Protein AF-A0A8C8AEC5-F1 (afdb_monomer)

InterPro domains:
  IPR000697 WH1/EVH1 domain [PF00568] (2-58)
  IPR011993 PH-like domain superfamily [G3DSA:2.30.29.30] (2-60)

Radius of gyration: 16.89 Å; Cα contacts (8 Å, |Δi|>4): 95; chains: 1; bounding box: 45×20×52 Å

Nearest PDB structures (foldseek):
  1lof-assembly2_C  TM=6.096E-01  e=7.897E+00  Lathyrus ochrus

Sequence (65 aa):
MTVLCSARAVVLLYDDTHKQWVAAGGGPQTLSCVQLYHHPGANAFRLVGRKMQPDQQVRVPGGHP

Mean predicted aligned error: 8.11 Å

Organism: NCBI:txid257818

Secondary structure (DSSP, 8-state):
-EEEEEEEEE-EEEETTTTEEEETTSSS--EEEEEEEEEGGGTEEEEEEEEPPTT-S---S----

Structure (mmCIF, N/CA/C/O backbone):
data_AF-A0A8C8AEC5-F1
#
_entry.id   AF-A0A8C8AEC5-F1
#
loop_
_atom_site.group_PDB
_atom_site.id
_atom_site.type_symbol
_atom_site.label_atom_id
_atom_site.label_alt_id
_atom_site.label_comp_id
_atom_site.label_asym_id
_atom_site.label_entity_id
_atom_site.label_seq_id
_atom_site.pdbx_PDB_ins_code
_atom_site.Cartn_x
_atom_site.Cartn_y
_atom_site.Cartn_z
_atom_site.occupancy
_atom_site.B_iso_or_equiv
_atom_site.auth_seq_id
_atom_site.auth_comp_id
_atom_s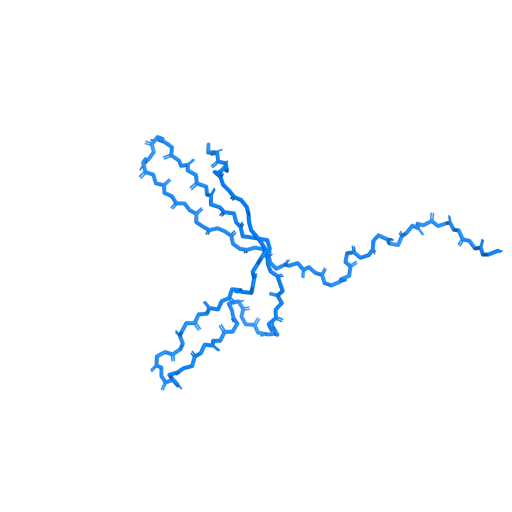ite.auth_asym_id
_atom_site.auth_atom_id
_atom_site.pdbx_PDB_model_num
ATOM 1 N N . MET A 1 1 ? 15.285 -4.087 -12.369 1.00 84.19 1 MET A N 1
ATOM 2 C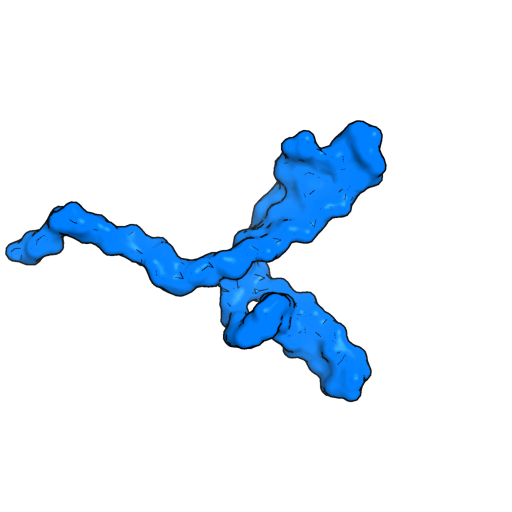 CA . MET A 1 1 ? 14.308 -3.453 -11.459 1.00 84.19 1 MET A CA 1
ATOM 3 C C . MET A 1 1 ? 15.094 -2.710 -10.400 1.00 84.19 1 MET A C 1
ATOM 5 O O . MET A 1 1 ? 15.982 -3.319 -9.816 1.00 84.19 1 MET A O 1
ATOM 9 N N . THR A 1 2 ? 14.841 -1.421 -10.205 1.00 94.50 2 THR A N 1
ATOM 10 C CA . THR A 1 2 ? 15.600 -0.570 -9.270 1.00 94.50 2 THR A CA 1
ATOM 11 C C . THR A 1 2 ? 14.679 -0.023 -8.185 1.00 94.50 2 THR A C 1
ATOM 13 O O . THR A 1 2 ? 13.509 0.243 -8.452 1.00 94.50 2 THR A O 1
ATOM 16 N N . VAL A 1 3 ? 15.184 0.116 -6.955 1.00 96.19 3 VAL A N 1
ATOM 17 C CA . VAL A 1 3 ? 14.483 0.842 -5.883 1.00 96.19 3 VAL A CA 1
ATOM 18 C C . VAL A 1 3 ? 14.749 2.327 -6.081 1.00 96.19 3 VAL A C 1
ATOM 20 O O . VAL A 1 3 ? 15.907 2.721 -6.191 1.00 96.19 3 VAL A O 1
ATOM 23 N N . LEU A 1 4 ? 13.694 3.136 -6.129 1.00 97.31 4 LEU A N 1
ATOM 24 C CA . LEU A 1 4 ? 13.816 4.591 -6.239 1.00 97.31 4 LEU A CA 1
ATOM 25 C C . LEU A 1 4 ? 13.864 5.259 -4.867 1.00 97.31 4 LEU A C 1
ATOM 27 O O . LEU A 1 4 ? 14.649 6.174 -4.646 1.00 97.31 4 LEU A O 1
ATOM 31 N N . CYS A 1 5 ? 13.033 4.792 -3.938 1.00 97.31 5 CYS A N 1
ATOM 32 C CA . CYS A 1 5 ? 12.990 5.304 -2.577 1.00 97.31 5 CYS A CA 1
ATOM 33 C C . CYS A 1 5 ? 12.474 4.247 -1.596 1.00 97.31 5 CYS A C 1
ATOM 35 O O . CYS A 1 5 ? 11.820 3.265 -1.977 1.00 97.31 5 CYS A O 1
ATOM 37 N N . SER A 1 6 ? 12.782 4.468 -0.321 1.00 97.06 6 SER A N 1
ATOM 38 C CA . SER A 1 6 ? 12.298 3.684 0.807 1.00 97.06 6 SER A CA 1
ATOM 39 C C . SER A 1 6 ? 11.747 4.602 1.895 1.00 97.06 6 SER A C 1
ATOM 41 O O . SER A 1 6 ? 12.239 5.710 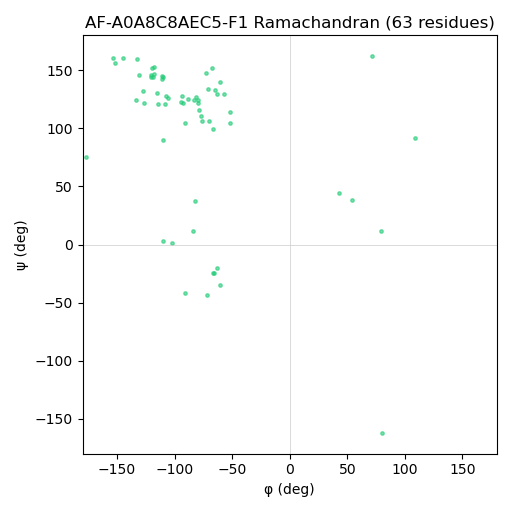2.108 1.00 97.06 6 SER A O 1
ATOM 43 N N . ALA A 1 7 ? 10.710 4.136 2.582 1.00 96.62 7 ALA A N 1
ATOM 44 C CA . ALA A 1 7 ? 10.095 4.836 3.700 1.00 96.62 7 ALA A CA 1
ATOM 45 C C . ALA A 1 7 ? 9.612 3.842 4.762 1.00 96.62 7 ALA A C 1
ATOM 47 O O . ALA A 1 7 ? 9.409 2.656 4.490 1.00 96.62 7 ALA A O 1
ATOM 48 N N . ARG A 1 8 ? 9.405 4.338 5.983 1.00 95.62 8 ARG A N 1
ATOM 49 C CA . ARG A 1 8 ? 8.755 3.593 7.067 1.00 95.62 8 ARG A CA 1
ATOM 50 C C . ARG A 1 8 ? 7.376 4.188 7.298 1.00 95.62 8 ARG A C 1
AT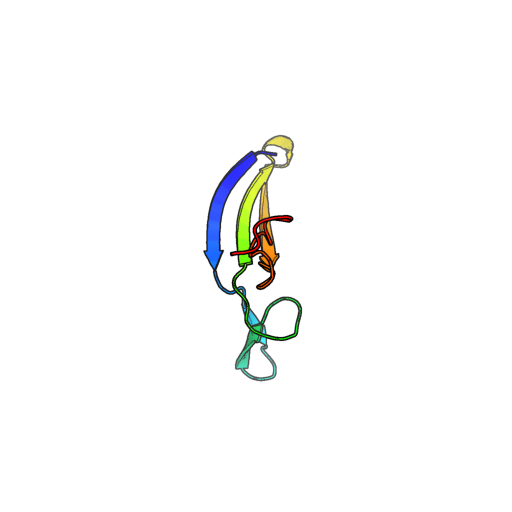OM 52 O O . ARG A 1 8 ? 7.274 5.369 7.611 1.00 95.62 8 ARG A O 1
ATOM 59 N N . ALA A 1 9 ? 6.338 3.376 7.146 1.00 94.88 9 ALA A N 1
ATOM 60 C CA . ALA A 1 9 ? 4.956 3.813 7.314 1.00 94.88 9 ALA A CA 1
ATOM 61 C C . ALA A 1 9 ? 4.063 2.657 7.772 1.00 94.88 9 ALA A C 1
ATOM 63 O O . ALA A 1 9 ? 4.367 1.489 7.523 1.00 94.88 9 ALA A O 1
ATOM 64 N N . VAL A 1 10 ? 2.948 2.983 8.424 1.00 94.19 10 VAL A N 1
ATOM 65 C CA . VAL A 1 10 ? 1.838 2.039 8.589 1.00 94.19 10 VAL A CA 1
ATOM 66 C C . VAL A 1 10 ? 1.053 2.035 7.282 1.00 94.19 10 VAL A C 1
ATOM 68 O O . VAL A 1 10 ? 0.641 3.089 6.804 1.00 94.19 10 VAL A O 1
ATOM 71 N N . VAL A 1 11 ? 0.877 0.858 6.6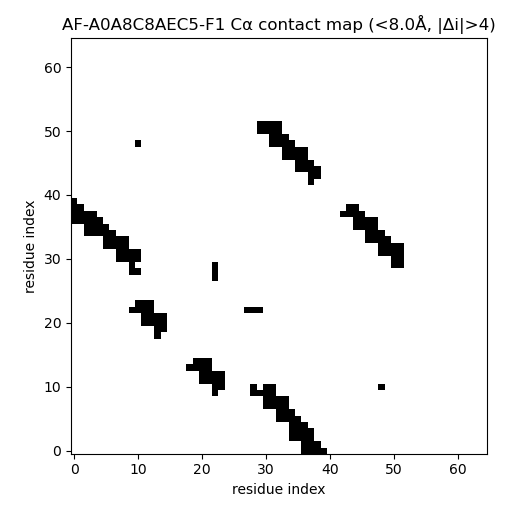83 1.00 94.75 11 VAL A N 1
ATOM 72 C CA . VAL A 1 11 ? 0.132 0.717 5.427 1.00 94.75 11 VAL A CA 1
ATOM 73 C C . VAL A 1 11 ? -1.319 0.404 5.761 1.00 94.75 11 VAL A C 1
ATOM 75 O O . VAL A 1 11 ? -1.606 -0.587 6.436 1.00 94.75 11 VAL A O 1
ATOM 78 N N . LEU A 1 12 ? -2.221 1.259 5.289 1.00 95.62 12 LEU A N 1
ATOM 79 C CA . LEU A 1 12 ? -3.656 1.156 5.519 1.00 95.62 12 LEU A CA 1
ATOM 80 C C . LEU A 1 12 ? -4.387 0.971 4.185 1.00 95.62 12 LEU A C 1
ATOM 82 O O . LEU A 1 12 ? -3.959 1.496 3.157 1.00 95.62 12 LEU A O 1
ATOM 86 N N . LEU A 1 13 ? -5.486 0.226 4.217 1.00 94.94 13 LEU A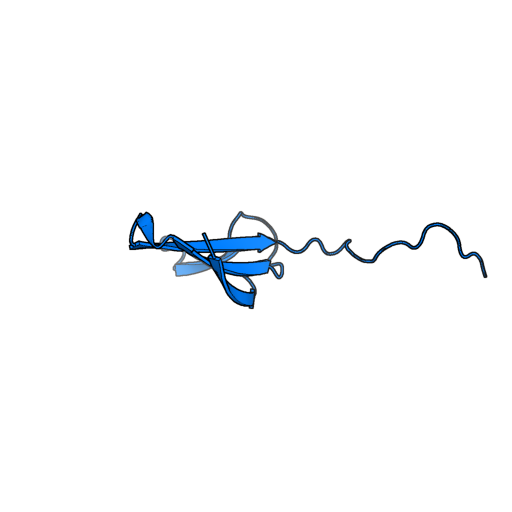 N 1
ATOM 87 C CA . LEU A 1 13 ? -6.459 0.110 3.135 1.00 94.94 13 LEU A CA 1
ATOM 88 C C . LEU A 1 13 ? -7.747 0.786 3.585 1.00 94.94 13 LEU A C 1
ATOM 90 O O . LEU A 1 13 ? -8.113 0.702 4.756 1.00 94.94 13 LEU A O 1
ATOM 94 N N . TYR A 1 14 ? -8.425 1.464 2.670 1.00 95.75 14 TYR A N 1
ATOM 95 C CA . TYR A 1 14 ? -9.732 2.025 2.971 1.00 95.75 14 TYR A CA 1
ATOM 96 C C . TYR A 1 14 ? -10.797 0.939 2.804 1.00 95.75 14 TYR A C 1
ATOM 98 O O . TYR A 1 1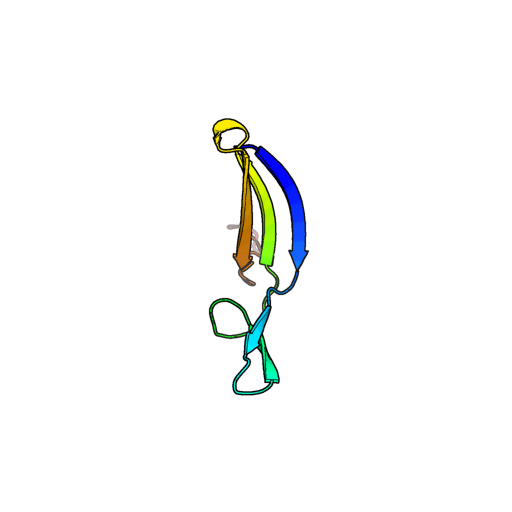4 ? -10.878 0.304 1.755 1.00 95.75 14 TYR A O 1
ATOM 106 N N . ASP A 1 15 ? -11.578 0.700 3.852 1.00 95.44 15 ASP A N 1
ATOM 107 C CA . ASP A 1 15 ? -12.765 -0.147 3.822 1.00 95.44 15 ASP A CA 1
ATOM 108 C C . ASP A 1 15 ? -13.975 0.729 3.484 1.00 95.44 15 ASP A C 1
ATOM 110 O O . ASP A 1 15 ? -14.476 1.478 4.326 1.00 95.44 15 ASP A O 1
ATOM 114 N N . ASP A 1 16 ? -14.450 0.631 2.244 1.00 97.12 16 ASP A N 1
ATOM 115 C CA . ASP A 1 16 ? -15.597 1.395 1.756 1.00 97.12 16 ASP A CA 1
ATOM 116 C C . ASP A 1 16 ? -16.928 1.021 2.416 1.00 97.12 16 ASP A C 1
ATOM 118 O O . ASP A 1 16 ? -17.833 1.861 2.445 1.00 97.12 16 ASP A O 1
ATOM 122 N N . THR A 1 17 ? -17.059 -0.197 2.947 1.00 97.50 17 THR A N 1
ATOM 123 C CA . THR A 1 17 ? -18.292 -0.672 3.598 1.00 97.50 17 THR A CA 1
ATOM 124 C C . THR A 1 17 ? -18.470 0.021 4.939 1.00 97.50 17 THR A C 1
ATOM 126 O O . THR A 1 17 ? -19.556 0.494 5.269 1.00 97.50 17 THR A O 1
ATOM 129 N N . HIS A 1 18 ? -17.379 0.127 5.694 1.00 96.88 18 HIS A N 1
ATOM 130 C CA . HIS A 1 18 ? -17.380 0.716 7.031 1.00 96.88 18 HIS A CA 1
ATOM 131 C C . HIS A 1 18 ? -16.822 2.146 7.079 1.00 96.88 18 HIS A C 1
ATOM 133 O O . HIS A 1 18 ? -16.750 2.737 8.154 1.00 96.88 18 HIS A O 1
ATOM 139 N N . LYS A 1 19 ? -16.423 2.706 5.930 1.00 97.25 19 LYS A N 1
ATOM 140 C CA . LYS A 1 19 ? -15.869 4.062 5.780 1.00 97.25 19 LYS A CA 1
ATOM 141 C C . LYS A 1 19 ? -14.673 4.347 6.693 1.00 97.25 19 LYS A C 1
ATOM 143 O O . LYS A 1 19 ? -14.519 5.458 7.199 1.00 97.25 19 LYS A O 1
ATOM 148 N N . GLN A 1 20 ? -13.802 3.360 6.882 1.00 96.31 20 GLN A N 1
ATOM 149 C CA . GLN A 1 20 ? -12.670 3.443 7.809 1.00 96.31 20 GLN A CA 1
ATOM 150 C C . GLN A 1 20 ? -11.363 2.960 7.179 1.00 96.31 20 GLN A C 1
ATOM 152 O O . GLN A 1 20 ? -11.360 2.193 6.222 1.00 96.31 20 GLN A O 1
ATOM 157 N N . TRP A 1 21 ? -10.235 3.376 7.751 1.00 95.12 21 TRP A N 1
ATOM 158 C CA . TRP A 1 21 ?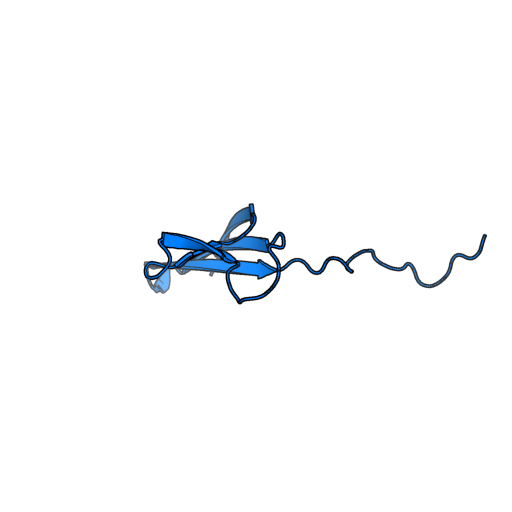 -8.919 2.858 7.384 1.00 95.12 21 TRP A CA 1
ATOM 159 C C . TRP A 1 21 ? -8.579 1.620 8.217 1.00 95.12 21 TRP A C 1
ATOM 161 O O . TRP A 1 21 ? -8.573 1.677 9.445 1.00 95.12 21 TRP A O 1
ATOM 171 N N . VAL A 1 22 ? -8.247 0.513 7.556 1.00 95.19 22 VAL A N 1
ATOM 172 C CA . VAL A 1 22 ? -7.883 -0.765 8.186 1.00 95.19 22 VAL A CA 1
ATOM 173 C C . VAL A 1 22 ? -6.450 -1.163 7.840 1.00 95.19 22 VAL A C 1
ATOM 175 O O . VAL A 1 22 ? -5.918 -0.784 6.799 1.00 95.19 22 VAL A O 1
ATOM 178 N N . ALA A 1 23 ? -5.792 -1.932 8.709 1.00 92.69 23 ALA A N 1
ATOM 179 C CA . ALA A 1 23 ? -4.415 -2.368 8.483 1.00 92.69 23 ALA A CA 1
ATOM 180 C C . ALA A 1 23 ? -4.293 -3.254 7.232 1.00 92.69 23 ALA A C 1
ATOM 182 O O . ALA A 1 23 ? -4.998 -4.258 7.088 1.00 92.69 23 ALA A O 1
ATOM 183 N N . ALA A 1 24 ? -3.345 -2.929 6.350 1.00 90.44 24 ALA A N 1
ATOM 184 C CA . ALA A 1 24 ? -3.064 -3.754 5.184 1.00 90.44 24 ALA A CA 1
ATOM 185 C C . ALA A 1 24 ? -2.527 -5.138 5.603 1.00 90.44 24 ALA A C 1
ATOM 187 O O . ALA A 1 24 ? -1.633 -5.263 6.447 1.00 90.44 24 ALA A O 1
ATOM 188 N N . GLY A 1 25 ? -3.078 -6.195 5.000 1.00 84.12 25 GLY A N 1
ATOM 189 C CA . GLY A 1 25 ? -2.716 -7.587 5.297 1.00 84.12 25 GLY A CA 1
ATOM 190 C C . GLY A 1 25 ? -3.349 -8.169 6.567 1.00 84.12 25 GLY A C 1
ATOM 191 O O . GLY A 1 25 ? -2.911 -9.228 7.007 1.00 84.12 25 GLY A O 1
ATOM 192 N N . GLY A 1 26 ? -4.341 -7.491 7.160 1.00 80.38 26 GLY A N 1
ATOM 193 C CA . GLY A 1 26 ? -5.052 -7.955 8.356 1.00 80.38 26 GLY A CA 1
ATOM 194 C C . GLY A 1 26 ? -4.210 -7.905 9.638 1.00 80.38 26 GLY A C 1
ATOM 195 O O . GLY A 1 26 ? -2.980 -7.800 9.604 1.00 80.38 26 GLY A O 1
ATOM 196 N N . GLY A 1 27 ? -4.871 -7.963 10.795 1.00 84.50 27 GLY A N 1
ATOM 197 C CA . GLY A 1 27 ? -4.214 -7.922 12.105 1.00 84.50 27 GLY A CA 1
ATOM 198 C C . GLY A 1 27 ? -3.812 -6.510 12.573 1.00 84.50 27 GLY A C 1
ATOM 199 O O . GLY A 1 27 ? -4.350 -5.519 12.078 1.00 84.50 27 GLY A O 1
ATOM 200 N N . PRO A 1 28 ? -2.900 -6.399 13.557 1.00 84.69 28 PRO A N 1
ATOM 201 C CA . PRO A 1 28 ? -2.551 -5.123 14.178 1.00 84.69 28 PRO A CA 1
ATOM 202 C C . PRO A 1 28 ? -1.819 -4.170 13.223 1.00 84.69 28 PRO A C 1
ATOM 204 O O . PRO A 1 28 ? -1.104 -4.591 12.309 1.00 84.69 28 PRO A O 1
ATOM 207 N N . GLN A 1 29 ? -1.976 -2.867 13.474 1.00 88.94 29 GLN A N 1
ATOM 208 C CA . GLN A 1 29 ? -1.268 -1.806 12.761 1.00 88.94 29 GLN A CA 1
ATOM 209 C C . GLN A 1 29 ? 0.214 -1.821 13.150 1.00 88.94 29 GLN A C 1
ATOM 211 O O . GLN A 1 29 ? 0.584 -1.417 14.250 1.00 88.94 29 GLN A O 1
ATOM 216 N N . THR A 1 30 ? 1.068 -2.295 12.245 1.00 90.06 30 THR A N 1
ATOM 217 C CA . THR A 1 30 ? 2.520 -2.328 12.446 1.00 90.06 30 THR A CA 1
ATOM 218 C C . THR A 1 30 ? 3.240 -1.497 11.392 1.00 90.06 30 THR A C 1
ATOM 220 O O . THR A 1 30 ? 2.769 -1.326 10.262 1.00 90.06 30 THR A O 1
ATOM 223 N N . LEU A 1 31 ? 4.411 -0.969 11.759 1.00 92.44 31 LEU A N 1
ATOM 224 C CA . LEU A 1 31 ? 5.285 -0.303 10.799 1.00 92.44 31 LEU A CA 1
ATOM 225 C C . LEU A 1 31 ? 5.701 -1.280 9.702 1.00 92.44 31 LEU A C 1
ATOM 227 O O . LEU A 1 31 ? 6.039 -2.433 9.961 1.00 92.44 31 LEU A O 1
ATOM 231 N N . SER A 1 32 ? 5.733 -0.782 8.475 1.00 93.56 32 SER A N 1
ATOM 232 C CA . SER A 1 32 ? 6.231 -1.498 7.311 1.00 93.56 32 SER A CA 1
ATOM 233 C C . SER A 1 32 ? 7.384 -0.735 6.675 1.00 93.56 32 SER A C 1
ATOM 235 O O . SER A 1 32 ? 7.383 0.498 6.637 1.00 93.56 32 SER A O 1
ATOM 237 N N . CYS A 1 33 ? 8.362 -1.473 6.155 1.00 95.00 33 CYS A N 1
ATOM 238 C CA . CYS A 1 33 ? 9.310 -0.934 5.191 1.00 95.00 33 CYS A CA 1
ATOM 239 C C . CYS A 1 33 ? 8.616 -0.911 3.826 1.00 95.00 33 CYS A C 1
ATOM 241 O O . CYS A 1 33 ? 8.224 -1.963 3.312 1.00 95.00 33 CYS A O 1
ATOM 243 N N . VAL A 1 34 ? 8.412 0.284 3.280 1.00 96.56 34 VAL A N 1
ATOM 244 C CA . VAL A 1 34 ? 7.737 0.515 2.002 1.00 96.56 34 VAL A CA 1
ATOM 245 C C . VAL A 1 34 ? 8.775 0.929 0.973 1.00 96.56 34 VAL A C 1
ATOM 247 O O . VAL A 1 34 ? 9.561 1.843 1.216 1.00 96.56 34 VAL A O 1
ATOM 250 N N . GLN A 1 35 ? 8.789 0.254 -0.171 1.00 97.69 35 GLN A N 1
ATOM 251 C CA . GLN A 1 35 ? 9.749 0.488 -1.244 1.00 97.69 35 GLN A CA 1
ATOM 252 C C . GLN A 1 35 ? 9.021 0.704 -2.565 1.00 97.69 35 GLN A C 1
ATOM 254 O O . GLN A 1 35 ? 8.147 -0.086 -2.938 1.00 97.69 35 GLN A O 1
ATOM 259 N N . LEU A 1 36 ? 9.409 1.760 -3.278 1.00 97.75 36 LEU A N 1
ATOM 260 C CA . LEU A 1 36 ? 8.971 2.011 -4.646 1.00 97.75 36 LEU A CA 1
ATOM 261 C C . LEU A 1 36 ? 10.008 1.452 -5.616 1.00 97.75 36 LEU A C 1
ATOM 263 O O . LEU A 1 36 ? 11.175 1.850 -5.594 1.00 97.75 36 LEU A O 1
ATOM 267 N N . TYR A 1 37 ? 9.563 0.562 -6.493 1.00 97.75 37 TYR A N 1
ATOM 268 C CA . TYR A 1 37 ? 10.386 -0.041 -7.526 1.00 97.75 37 TYR A CA 1
ATOM 269 C C . TYR A 1 37 ? 9.996 0.439 -8.919 1.00 97.75 37 TYR A C 1
ATOM 271 O O . TYR A 1 37 ? 8.810 0.567 -9.221 1.00 97.75 37 TYR A O 1
ATOM 279 N N . HIS A 1 38 ? 10.995 0.596 -9.787 1.00 97.69 38 HIS A N 1
ATOM 280 C CA . HIS A 1 38 ? 10.828 0.905 -11.202 1.00 97.69 38 HIS A CA 1
ATOM 281 C C . HIS A 1 38 ? 11.336 -0.245 -12.091 1.00 97.69 38 HIS A C 1
ATOM 283 O O . HIS A 1 38 ? 12.445 -0.772 -11.921 1.00 97.69 38 HIS A O 1
ATOM 289 N N . HIS A 1 39 ? 10.500 -0.645 -13.050 1.00 96.56 39 HIS A N 1
ATOM 290 C CA . HIS A 1 39 ? 10.804 -1.593 -14.118 1.00 96.56 39 HIS A CA 1
ATOM 291 C C . HIS A 1 39 ? 10.874 -0.848 -15.459 1.00 96.56 39 HIS A C 1
ATOM 293 O O . HIS A 1 39 ? 9.859 -0.774 -16.151 1.00 96.56 39 HIS A O 1
ATOM 299 N N . PRO A 1 40 ? 12.050 -0.342 -15.872 1.00 94.12 40 PRO A N 1
ATOM 300 C CA . PRO A 1 40 ? 12.158 0.459 -17.092 1.00 94.12 40 PRO A CA 1
ATOM 301 C C . PRO A 1 40 ? 11.731 -0.307 -18.352 1.00 94.12 40 PRO A C 1
ATOM 303 O O . PRO A 1 40 ? 11.082 0.264 -19.216 1.00 94.12 40 PRO A O 1
ATOM 306 N N . GLY A 1 41 ? 11.999 -1.617 -18.429 1.00 97.00 41 GLY A N 1
ATOM 307 C CA . GLY A 1 41 ? 11.615 -2.434 -19.590 1.00 97.00 41 GLY A CA 1
ATOM 308 C C . GLY A 1 41 ? 10.103 -2.593 -19.796 1.00 97.00 41 GLY A C 1
ATOM 309 O O . GLY A 1 41 ? 9.671 -2.823 -20.915 1.00 97.00 41 GLY A O 1
ATOM 310 N N . ALA A 1 42 ? 9.303 -2.448 -18.737 1.00 95.56 42 ALA A N 1
ATOM 311 C CA . ALA A 1 42 ? 7.840 -2.488 -18.809 1.00 95.56 42 ALA A CA 1
ATOM 312 C C . ALA A 1 42 ? 7.205 -1.110 -18.556 1.00 95.56 42 ALA A C 1
ATOM 314 O O . ALA A 1 42 ? 5.985 -1.015 -18.471 1.00 95.56 42 ALA A O 1
ATOM 315 N N . ASN A 1 43 ? 8.030 -0.070 -18.367 1.00 96.00 43 ASN A N 1
ATOM 316 C CA . ASN A 1 43 ? 7.631 1.254 -17.891 1.00 96.00 43 ASN A CA 1
ATOM 317 C C . ASN A 1 43 ? 6.627 1.198 -16.719 1.00 96.00 43 ASN A C 1
ATOM 319 O O . ASN A 1 43 ? 5.605 1.882 -16.707 1.00 96.00 43 ASN A O 1
ATOM 323 N N . ALA A 1 44 ? 6.892 0.315 -15.753 1.00 97.62 44 ALA A N 1
ATOM 324 C CA . ALA A 1 44 ? 5.964 0.009 -14.671 1.00 97.62 44 ALA A CA 1
ATOM 325 C C . ALA A 1 44 ? 6.577 0.305 -13.304 1.00 97.62 44 ALA A C 1
ATOM 327 O O . ALA A 1 44 ? 7.771 0.085 -13.067 1.00 97.62 44 ALA A O 1
ATOM 328 N N . PHE A 1 45 ? 5.725 0.738 -12.379 1.00 97.56 45 PHE A N 1
ATOM 329 C CA . PHE A 1 45 ? 6.080 0.971 -10.987 1.00 97.56 45 PHE A CA 1
ATOM 330 C C . PHE A 1 45 ? 5.402 -0.056 -10.089 1.00 97.56 45 PHE A C 1
ATOM 332 O O . PHE A 1 45 ? 4.270 -0.471 -10.336 1.00 97.56 45 PHE A O 1
ATOM 339 N N . ARG A 1 46 ? 6.095 -0.464 -9.028 1.00 96.88 46 ARG A N 1
ATOM 340 C CA . ARG A 1 46 ? 5.548 -1.367 -8.015 1.00 96.88 46 ARG A CA 1
ATOM 341 C C . ARG A 1 46 ? 5.861 -0.834 -6.629 1.00 96.88 46 ARG A C 1
ATOM 343 O O . ARG A 1 46 ? 7.027 -0.654 -6.289 1.00 96.88 46 ARG A O 1
ATOM 350 N N . LEU A 1 47 ? 4.825 -0.645 -5.821 1.00 96.00 47 LEU A N 1
ATOM 351 C CA . LEU A 1 47 ? 4.958 -0.342 -4.403 1.00 96.00 47 LEU A CA 1
ATOM 352 C C . LEU A 1 47 ? 4.889 -1.647 -3.604 1.00 96.00 47 LEU A C 1
ATOM 354 O O . LEU A 1 47 ? 3.970 -2.442 -3.794 1.00 96.00 47 LEU A O 1
ATOM 358 N N . VAL A 1 48 ? 5.865 -1.888 -2.731 1.00 95.75 48 VAL A N 1
ATOM 359 C CA . VAL A 1 48 ? 5.918 -3.092 -1.889 1.00 95.75 48 VAL A CA 1
ATOM 360 C C . VAL A 1 48 ? 6.072 -2.675 -0.436 1.00 95.75 48 VAL A C 1
ATOM 362 O O . VAL A 1 48 ? 7.046 -2.014 -0.090 1.00 95.75 48 VAL A O 1
ATOM 365 N N . GLY A 1 49 ? 5.129 -3.080 0.414 1.00 93.50 49 GLY A N 1
ATOM 366 C CA . GLY A 1 49 ? 5.205 -2.919 1.866 1.00 93.50 49 GLY A CA 1
ATOM 367 C C . GLY A 1 49 ? 5.495 -4.252 2.549 1.00 93.50 49 GLY A C 1
ATOM 368 O O . GLY A 1 49 ? 4.772 -5.223 2.333 1.00 93.50 49 GLY A O 1
ATOM 369 N N . ARG A 1 50 ? 6.541 -4.312 3.376 1.00 92.25 50 ARG A N 1
ATOM 370 C CA . ARG A 1 50 ? 6.855 -5.476 4.220 1.00 92.25 50 ARG A CA 1
ATOM 371 C C . ARG A 1 50 ? 6.713 -5.091 5.685 1.00 92.25 50 ARG A C 1
ATOM 373 O O . ARG A 1 50 ? 7.415 -4.185 6.136 1.00 92.25 50 ARG A O 1
ATOM 380 N N . LYS A 1 51 ? 5.831 -5.777 6.421 1.00 90.31 51 LYS A N 1
ATOM 381 C CA . LYS A 1 51 ? 5.666 -5.572 7.867 1.00 90.31 51 LYS A CA 1
ATOM 382 C C . LYS A 1 51 ? 7.002 -5.803 8.571 1.00 90.31 51 LYS A C 1
ATOM 384 O O . LYS A 1 51 ? 7.652 -6.824 8.353 1.00 90.31 51 LYS A O 1
ATOM 389 N N . MET A 1 52 ? 7.401 -4.854 9.408 1.00 88.38 52 MET A N 1
ATOM 390 C CA . MET A 1 52 ? 8.558 -5.013 10.280 1.00 88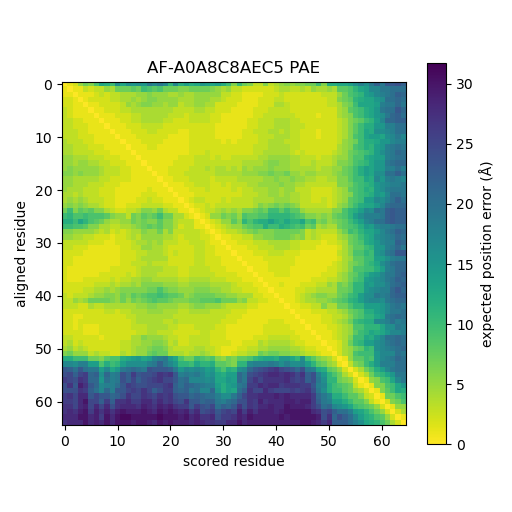.38 52 MET A CA 1
ATOM 391 C C . MET A 1 52 ? 8.112 -5.849 11.478 1.00 88.38 52 MET A C 1
ATOM 393 O O . MET A 1 52 ? 7.148 -5.492 12.158 1.00 88.38 52 MET A O 1
ATOM 397 N N . GLN A 1 53 ? 8.766 -6.986 11.707 1.00 75.25 53 GLN A N 1
ATOM 398 C CA . GLN A 1 53 ? 8.488 -7.791 12.891 1.00 75.25 53 GLN A CA 1
ATOM 399 C C . GLN A 1 53 ? 9.029 -7.054 14.125 1.00 75.25 53 GLN A C 1
ATOM 401 O O . GLN A 1 53 ? 10.166 -6.580 14.085 1.00 75.25 53 GLN A O 1
ATOM 406 N N . PRO A 1 54 ? 8.248 -6.947 15.215 1.00 63.75 54 PRO A N 1
ATOM 407 C CA . PRO A 1 54 ? 8.714 -6.316 16.449 1.00 63.75 54 PRO A CA 1
ATOM 408 C C . PRO A 1 54 ? 9.887 -7.076 17.091 1.00 63.75 54 PRO A C 1
ATOM 410 O O . PRO A 1 54 ? 10.656 -6.478 17.831 1.00 63.75 54 PRO A O 1
ATOM 413 N N . ASP A 1 55 ? 10.072 -8.358 16.754 1.00 57.91 55 ASP A N 1
ATOM 414 C CA . ASP A 1 55 ? 11.110 -9.225 17.325 1.00 57.91 55 ASP A CA 1
ATOM 415 C C . ASP A 1 55 ? 12.485 -9.102 16.643 1.00 57.91 55 ASP A C 1
ATOM 417 O O . ASP A 1 55 ? 13.387 -9.892 16.891 1.00 57.91 55 ASP A O 1
ATOM 421 N N . GLN A 1 56 ? 12.706 -8.094 15.792 1.00 51.09 56 GLN A N 1
ATOM 422 C CA . GLN A 1 56 ? 14.042 -7.830 15.246 1.00 51.09 56 GLN A CA 1
ATOM 423 C C . GLN A 1 56 ? 14.917 -7.014 16.218 1.00 51.09 56 GLN A C 1
ATOM 425 O O . GLN A 1 56 ? 15.707 -6.169 15.800 1.00 51.09 56 GLN A O 1
ATOM 430 N N . GLN A 1 57 ? 14.811 -7.260 17.525 1.00 49.78 57 GLN A N 1
ATOM 431 C CA . GLN A 1 57 ? 15.968 -7.054 18.385 1.00 49.78 57 GLN A CA 1
ATOM 432 C C . GLN A 1 57 ? 16.862 -8.264 18.142 1.00 49.78 57 GLN A C 1
ATOM 434 O O . GLN A 1 57 ? 16.505 -9.384 18.495 1.00 49.78 57 GLN A O 1
ATOM 439 N N . VAL A 1 58 ? 18.008 -8.056 17.491 1.00 53.16 58 VAL A N 1
ATOM 440 C CA . VAL A 1 58 ? 19.065 -9.069 17.448 1.00 53.16 58 VAL A CA 1
ATOM 441 C C . VAL A 1 58 ? 19.329 -9.482 18.900 1.00 53.16 58 VAL A C 1
ATOM 443 O O . VAL A 1 58 ? 19.904 -8.727 19.683 1.00 53.16 58 VAL A O 1
ATOM 446 N N . ARG A 1 59 ? 18.844 -10.661 19.304 1.00 54.44 59 ARG A N 1
ATOM 447 C CA . ARG A 1 59 ? 19.377 -11.340 20.478 1.00 54.44 59 ARG A CA 1
ATOM 448 C C . ARG A 1 59 ? 20.792 -11.713 20.082 1.00 54.44 59 ARG A C 1
ATOM 450 O O . ARG A 1 59 ? 20.991 -12.661 19.330 1.00 54.44 59 ARG A O 1
ATOM 457 N N . VAL A 1 60 ? 21.759 -10.916 20.527 1.00 62.09 60 VAL A N 1
ATOM 458 C CA . VAL A 1 60 ? 23.163 -11.321 20.548 1.00 62.09 60 VAL A CA 1
ATOM 459 C C . VAL A 1 60 ? 23.231 -12.672 21.274 1.00 62.09 60 VAL A C 1
ATOM 461 O O . VAL A 1 60 ? 22.868 -12.741 22.451 1.00 62.09 60 VAL A O 1
ATOM 464 N N . PRO A 1 61 ? 23.603 -13.775 20.602 1.00 49.88 61 PRO A N 1
ATOM 465 C CA . PRO A 1 61 ? 23.812 -15.034 21.286 1.00 49.88 61 PRO A CA 1
ATOM 466 C C . PRO A 1 61 ? 25.158 -14.939 22.004 1.00 49.88 61 PRO A C 1
ATOM 468 O O . PRO A 1 61 ? 26.205 -14.990 21.368 1.00 49.88 61 PRO A O 1
ATOM 471 N N . GLY A 1 62 ? 25.119 -14.788 23.326 1.00 58.78 62 GLY A N 1
ATOM 472 C CA . GLY A 1 62 ? 26.297 -14.906 24.185 1.00 58.78 62 GLY A CA 1
ATOM 473 C C . GLY A 1 62 ? 26.767 -13.581 24.774 1.00 58.78 62 GLY A C 1
ATOM 474 O O . GLY A 1 62 ? 27.596 -12.884 24.203 1.00 58.78 62 GLY A O 1
ATOM 475 N N . GLY A 1 63 ? 26.260 -13.270 25.961 1.00 52.06 63 GLY A N 1
ATOM 476 C CA . GLY A 1 63 ? 26.737 -12.172 26.793 1.00 52.06 63 GLY A CA 1
ATOM 477 C C . GLY A 1 63 ? 25.971 -12.175 28.104 1.00 52.06 63 GLY A C 1
ATOM 478 O O . GLY A 1 63 ? 25.022 -11.416 28.267 1.00 52.06 63 GLY A O 1
ATOM 479 N N . HIS A 1 64 ? 26.310 -13.117 28.982 1.00 46.59 64 HIS A N 1
ATOM 480 C CA . HIS A 1 64 ? 25.848 -13.116 30.370 1.00 46.59 64 HIS A CA 1
ATOM 481 C C . HIS A 1 64 ? 26.601 -12.002 31.138 1.00 46.59 64 HIS A C 1
ATOM 483 O O . HIS A 1 64 ? 27.741 -11.726 30.753 1.00 46.59 64 HIS A O 1
ATOM 489 N N . PRO A 1 65 ? 25.980 -11.347 32.142 1.00 59.91 65 PRO A N 1
ATOM 490 C CA . PRO A 1 65 ? 26.608 -10.291 32.946 1.00 59.91 65 PRO A CA 1
ATOM 491 C C . PRO A 1 65 ? 27.854 -10.754 33.706 1.00 59.91 65 PRO A C 1
ATOM 493 O O . PRO A 1 65 ? 27.918 -11.957 34.060 1.00 59.91 65 PRO A O 1
#

Solvent-accessible surface area (backbone atoms only — not comparable to full-atom values): 4221 Å² total; per-residue (Å²): 120,46,77,77,51,76,49,80,43,69,56,67,39,77,39,80,90,77,74,42,80,41,40,57,90,59,74,77,83,49,52,16,50,33,35,39,30,41,31,77,94,72,76,41,77,47,80,47,74,44,75,55,65,88,77,74,63,80,74,76,87,82,79,79,134

Foldseek 3Di:
DDWPDKDKDFDWDQDPVVRDTDGPPDDDGAIWIWTWDADVVVRDIDIDTDGDDPPPPPPPPDDDD

pLDDT: mean 86.56, std 15.82, range [46.59, 97.75]